Protein AF-A0ABD1YC69-F1 (afdb_monomer_lite)

InterPro domains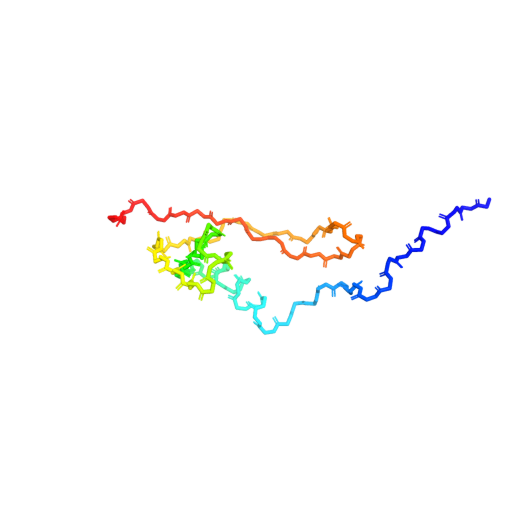:
  IPR003105 SRA-YDG [PF02182] (7-83)
  IPR003105 SRA-YDG [PS51015] (1-79)
  IPR015947 PUA-like superfamily [SSF88697] (3-84)
  IPR036987 SRA-YDG superfamily [G3DSA:2.30.280.10] (2-84)
  IPR051357 Histone-lysine N-methyltransferase SUVAR3-9 [PTHR45660] (7-83)

Structure (mmCIF, N/CA/C/O backbone):
data_AF-A0ABD1YC69-F1
#
_entry.id   AF-A0ABD1YC69-F1
#
loop_
_atom_site.group_PDB
_atom_site.id
_atom_site.type_symbol
_atom_site.label_atom_id
_atom_site.label_alt_id
_atom_site.label_comp_id
_atom_site.label_asym_id
_atom_site.label_entity_id
_atom_site.label_seq_id
_atom_site.pdbx_PDB_ins_code
_atom_site.Cartn_x
_atom_site.Cartn_y
_atom_site.Cartn_z
_atom_site.occupancy
_atom_site.B_iso_or_equiv
_atom_site.auth_seq_id
_atom_site.auth_comp_id
_atom_site.auth_asym_id
_atom_site.auth_atom_id
_atom_site.pdbx_PDB_model_num
ATOM 1 N N . MET A 1 1 ? 39.679 0.736 12.948 1.00 36.84 1 MET A N 1
ATOM 2 C CA . MET A 1 1 ? 39.346 1.302 11.620 1.00 36.84 1 MET A CA 1
ATOM 3 C C . MET A 1 1 ? 38.100 0.598 11.093 1.00 36.84 1 MET A C 1
ATOM 5 O O . MET A 1 1 ? 38.171 -0.572 10.742 1.00 36.84 1 MET A O 1
ATOM 9 N N . GLY A 1 2 ? 36.934 1.248 11.164 1.00 41.50 2 GLY A N 1
ATOM 10 C CA . GLY A 1 2 ? 35.662 0.650 10.744 1.00 41.50 2 GLY A CA 1
ATOM 11 C C . GLY A 1 2 ? 35.554 0.608 9.221 1.00 41.50 2 GLY A C 1
ATOM 12 O O . GLY A 1 2 ? 35.769 1.624 8.566 1.00 41.50 2 GLY A O 1
ATOM 13 N N . LYS A 1 3 ? 35.241 -0.560 8.650 1.00 42.25 3 LYS A N 1
ATOM 14 C CA . LYS A 1 3 ? 35.026 -0.701 7.205 1.00 42.25 3 LYS A CA 1
ATOM 15 C C . L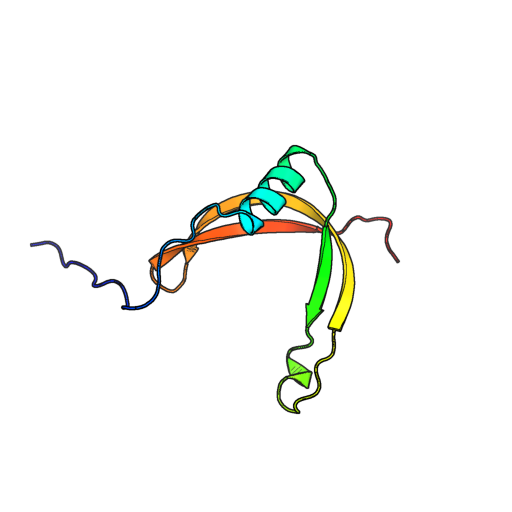YS A 1 3 ? 33.794 0.112 6.798 1.00 42.25 3 LYS A C 1
ATOM 17 O O . LYS A 1 3 ? 32.668 -0.268 7.119 1.00 42.25 3 LYS A O 1
ATOM 22 N N . VAL A 1 4 ? 34.010 1.220 6.090 1.00 54.22 4 VAL A N 1
ATOM 23 C CA . VAL A 1 4 ? 32.950 1.954 5.392 1.00 54.22 4 VAL A CA 1
ATOM 24 C C . VAL A 1 4 ? 32.404 1.012 4.323 1.00 54.22 4 VAL A C 1
ATOM 26 O O . VAL A 1 4 ? 33.080 0.695 3.349 1.00 54.22 4 VAL A O 1
ATOM 29 N N . LYS A 1 5 ? 31.200 0.475 4.543 1.00 55.50 5 LYS A N 1
ATOM 30 C CA . LYS A 1 5 ? 30.483 -0.274 3.509 1.00 55.50 5 LYS A CA 1
ATOM 31 C C . LYS A 1 5 ? 30.078 0.737 2.437 1.00 55.50 5 LYS A C 1
ATOM 33 O O . LYS A 1 5 ? 29.130 1.489 2.650 1.00 55.50 5 LYS A O 1
ATOM 38 N N . ASN A 1 6 ? 30.822 0.779 1.333 1.00 55.50 6 ASN A N 1
ATOM 39 C CA . ASN A 1 6 ? 30.488 1.592 0.167 1.00 55.50 6 ASN A CA 1
ATOM 40 C C . ASN A 1 6 ? 29.041 1.286 -0.254 1.00 55.50 6 ASN A C 1
ATOM 42 O O . ASN A 1 6 ? 28.682 0.130 -0.486 1.00 55.50 6 ASN A O 1
ATOM 46 N N . ARG A 1 7 ? 28.189 2.317 -0.266 1.00 58.16 7 ARG A N 1
ATOM 47 C CA . ARG A 1 7 ? 26.821 2.229 -0.787 1.00 58.16 7 ARG A CA 1
ATOM 48 C C . ARG A 1 7 ? 26.925 1.967 -2.297 1.00 58.16 7 ARG A C 1
ATOM 50 O O . ARG A 1 7 ? 27.745 2.630 -2.928 1.00 58.16 7 ARG A O 1
ATOM 57 N N . PRO A 1 8 ? 26.150 1.036 -2.880 1.00 60.19 8 PRO A N 1
ATOM 58 C CA . PRO A 1 8 ? 26.135 0.871 -4.330 1.00 60.19 8 PRO A CA 1
ATOM 59 C C . PRO A 1 8 ? 25.724 2.198 -4.985 1.00 60.19 8 PRO A C 1
ATOM 61 O O . PRO A 1 8 ? 24.693 2.776 -4.629 1.00 60.19 8 PRO A O 1
ATOM 64 N N . GLU A 1 9 ? 26.562 2.699 -5.893 1.00 66.62 9 GLU A N 1
ATOM 65 C CA . GLU A 1 9 ? 26.299 3.911 -6.672 1.00 66.62 9 GLU A CA 1
ATOM 66 C C . GLU A 1 9 ? 24.975 3.762 -7.440 1.00 66.62 9 GLU A C 1
ATOM 68 O O . GLU A 1 9 ? 24.693 2.711 -8.014 1.00 66.62 9 GLU A O 1
ATOM 73 N N . GLY A 1 10 ? 24.129 4.796 -7.400 1.00 73.94 10 GLY A N 1
ATOM 74 C CA . GLY A 1 10 ? 22.851 4.837 -8.125 1.00 73.94 10 GLY A CA 1
ATOM 75 C C . GLY A 1 10 ? 21.583 4.541 -7.311 1.00 73.94 10 GLY A C 1
ATOM 76 O O . GLY A 1 10 ? 20.487 4.733 -7.835 1.00 73.94 10 GLY A O 1
ATOM 77 N N . TYR A 1 11 ? 21.680 4.141 -6.035 1.00 78.06 11 TYR A N 1
ATOM 78 C CA . TYR A 1 11 ? 20.502 3.903 -5.182 1.00 78.06 11 TYR A CA 1
ATOM 79 C C . TYR A 1 11 ? 20.394 4.917 -4.035 1.00 78.06 11 TYR A C 1
ATOM 81 O O . TYR A 1 11 ? 21.139 4.870 -3.053 1.00 78.06 11 TYR A O 1
ATOM 89 N N . GLU A 1 12 ? 19.419 5.822 -4.138 1.00 85.56 12 GLU A N 1
ATOM 90 C CA . GLU A 1 12 ? 19.134 6.841 -3.122 1.00 85.56 12 GLU A CA 1
ATOM 91 C C . GLU A 1 12 ? 18.038 6.423 -2.131 1.00 85.56 12 GLU A C 1
ATOM 93 O O . GLU A 1 12 ? 17.181 5.575 -2.410 1.00 85.56 12 GLU A O 1
ATOM 98 N N . ASP A 1 13 ? 18.052 7.064 -0.959 1.00 89.38 13 ASP A N 1
ATOM 99 C CA . ASP A 1 13 ? 16.984 6.959 0.032 1.00 89.38 13 ASP A CA 1
ATOM 100 C C . ASP A 1 13 ? 15.687 7.552 -0.535 1.00 89.38 13 ASP A C 1
ATOM 102 O O . ASP A 1 13 ? 15.642 8.686 -1.020 1.00 89.38 13 ASP A O 1
ATOM 106 N N . GLN A 1 14 ? 14.593 6.801 -0.436 1.00 88.88 14 GLN A N 1
ATOM 107 C CA . GLN A 1 14 ? 13.286 7.293 -0.834 1.00 88.88 14 GLN A CA 1
ATOM 108 C C . GLN A 1 14 ? 12.859 8.454 0.064 1.00 88.88 14 GLN A C 1
ATOM 110 O O . GLN A 1 14 ? 12.754 8.326 1.285 1.00 88.88 14 GLN A O 1
ATOM 115 N N . LYS A 1 15 ? 12.518 9.574 -0.572 1.00 87.38 15 LYS A N 1
ATOM 116 C CA . LYS A 1 15 ? 11.903 10.735 0.075 1.00 87.38 15 LYS A CA 1
ATOM 117 C C . LYS A 1 15 ? 10.379 10.581 0.094 1.00 87.38 15 LYS A C 1
ATOM 119 O O . LYS A 1 15 ? 9.794 10.011 -0.835 1.00 87.38 15 LYS A O 1
ATOM 124 N N . ALA A 1 16 ? 9.728 11.145 1.111 1.00 79.62 16 ALA A N 1
ATOM 125 C CA . ALA A 1 16 ? 8.271 11.282 1.176 1.00 79.62 16 ALA A CA 1
ATOM 126 C C . ALA A 1 16 ? 7.771 12.348 0.177 1.00 79.62 16 ALA A C 1
ATOM 128 O O . ALA A 1 16 ? 7.285 13.415 0.550 1.00 79.62 16 ALA A O 1
ATOM 129 N N . THR A 1 17 ? 7.945 12.086 -1.118 1.00 86.94 17 THR A N 1
ATOM 130 C CA . THR A 1 17 ? 7.442 12.930 -2.209 1.00 86.94 17 THR A CA 1
ATOM 131 C C . THR A 1 17 ? 5.940 12.726 -2.416 1.00 86.94 17 THR A C 1
ATOM 133 O O . THR A 1 17 ? 5.339 11.847 -1.796 1.00 86.94 17 THR A O 1
ATOM 136 N N . ALA A 1 18 ? 5.326 13.519 -3.303 1.00 80.19 18 ALA A N 1
ATOM 137 C CA . ALA A 1 18 ? 3.876 13.573 -3.529 1.00 80.19 18 ALA A CA 1
ATOM 138 C C . ALA A 1 18 ? 3.177 12.197 -3.565 1.00 80.19 18 ALA A C 1
ATOM 140 O O . ALA A 1 18 ? 2.203 11.986 -2.850 1.00 80.19 18 ALA A O 1
ATOM 141 N N . ARG A 1 19 ? 3.714 11.220 -4.311 1.00 80.25 19 ARG A N 1
ATOM 142 C CA . ARG A 1 19 ? 3.117 9.871 -4.403 1.00 80.25 19 ARG A CA 1
ATOM 143 C C . ARG A 1 19 ? 3.128 9.105 -3.075 1.00 80.25 19 ARG A C 1
ATOM 145 O O . ARG A 1 19 ? 2.165 8.420 -2.761 1.00 80.25 19 ARG A O 1
ATOM 152 N N . LYS A 1 20 ? 4.203 9.217 -2.286 1.00 89.06 20 LYS A N 1
ATOM 153 C CA . LYS A 1 20 ? 4.281 8.569 -0.965 1.00 89.06 20 LYS A CA 1
ATOM 154 C C . LYS A 1 20 ? 3.382 9.291 0.035 1.00 89.06 20 LYS A C 1
ATOM 156 O O . LYS A 1 20 ? 2.698 8.625 0.801 1.00 89.06 20 LYS A O 1
ATOM 161 N N . LYS A 1 21 ? 3.331 10.629 -0.022 1.00 90.88 21 LYS A N 1
ATOM 162 C CA . LYS A 1 21 ? 2.399 11.431 0.785 1.00 90.88 21 LYS A CA 1
ATOM 163 C C . LYS A 1 21 ? 0.949 11.019 0.544 1.00 90.88 21 LYS A C 1
ATOM 165 O O . LYS A 1 21 ? 0.226 10.854 1.508 1.00 90.88 21 LYS A O 1
ATOM 170 N N . ALA A 1 22 ? 0.546 10.752 -0.698 1.00 93.50 22 ALA A N 1
ATOM 171 C CA . ALA A 1 22 ? -0.811 10.284 -0.988 1.00 93.50 22 ALA A CA 1
ATOM 172 C C . ALA A 1 22 ? -1.156 8.955 -0.284 1.00 93.50 22 ALA A C 1
ATOM 174 O O . ALA A 1 22 ? -2.251 8.811 0.256 1.00 93.50 22 ALA A O 1
ATOM 175 N N . LEU A 1 23 ? -0.218 8.001 -0.237 1.00 94.12 23 LEU A N 1
ATOM 176 C CA . LEU A 1 23 ? -0.416 6.730 0.472 1.00 94.12 23 LEU A CA 1
ATOM 177 C C . LEU A 1 23 ? -0.404 6.907 1.996 1.00 94.12 23 LEU A C 1
ATOM 179 O O . LEU A 1 23 ? -1.219 6.300 2.682 1.00 94.12 23 LEU A O 1
ATOM 183 N N . ILE A 1 24 ? 0.471 7.766 2.527 1.00 94.31 24 ILE A N 1
ATOM 184 C CA . ILE A 1 24 ? 0.485 8.108 3.959 1.00 94.31 24 ILE A CA 1
ATOM 185 C C . ILE A 1 24 ? -0.837 8.778 4.358 1.00 94.31 24 ILE A C 1
ATOM 187 O O . ILE A 1 24 ? -1.448 8.379 5.342 1.00 94.31 24 ILE A O 1
ATOM 191 N N . ASN A 1 25 ? -1.323 9.727 3.559 1.00 95.38 25 ASN A N 1
ATOM 192 C CA . ASN A 1 25 ? -2.608 10.378 3.795 1.00 95.38 25 ASN A CA 1
ATOM 193 C C . ASN A 1 25 ? -3.756 9.366 3.698 1.00 95.38 25 ASN A C 1
ATOM 195 O O . ASN A 1 25 ? -4.647 9.375 4.530 1.00 95.38 25 ASN A O 1
ATOM 199 N N . SER A 1 26 ? -3.717 8.441 2.734 1.00 95.56 26 SER A N 1
ATOM 200 C CA . SER A 1 26 ? -4.738 7.388 2.631 1.00 95.56 26 SER A CA 1
ATOM 201 C C . SER A 1 26 ? -4.774 6.487 3.865 1.00 95.56 26 SER A C 1
ATOM 203 O O . SER A 1 26 ? -5.845 6.041 4.263 1.00 95.56 26 SER A O 1
ATOM 205 N N . PHE A 1 27 ? -3.617 6.221 4.477 1.00 96.12 27 PHE A N 1
ATOM 206 C CA . PHE A 1 27 ? -3.542 5.530 5.761 1.00 96.12 27 PHE A CA 1
ATOM 207 C C . PHE A 1 27 ? -4.186 6.358 6.884 1.00 96.12 27 PHE A C 1
ATOM 209 O O . PHE A 1 27 ? -5.022 5.831 7.610 1.00 96.12 27 PHE A O 1
ATOM 216 N N . GLN A 1 28 ? -3.848 7.647 6.988 1.00 95.94 28 GLN A N 1
ATOM 217 C CA . GLN A 1 28 ? -4.381 8.552 8.018 1.00 95.94 28 GLN A CA 1
ATOM 218 C C . GLN A 1 28 ? -5.900 8.739 7.914 1.00 95.94 28 GLN A C 1
ATOM 220 O O . GLN A 1 28 ? -6.600 8.672 8.918 1.00 95.94 28 GLN A O 1
ATOM 225 N N . GLU A 1 29 ? -6.407 8.897 6.694 1.00 96.81 29 GLU A N 1
ATOM 226 C CA . GLU A 1 29 ? -7.824 9.128 6.397 1.00 96.81 29 GLU A CA 1
ATOM 227 C C . GLU A 1 29 ? -8.617 7.821 6.194 1.00 96.81 29 GLU A C 1
ATOM 229 O O . GLU A 1 29 ? -9.797 7.844 5.848 1.00 96.81 29 GLU A O 1
ATOM 234 N N . ASN A 1 30 ? -7.983 6.654 6.373 1.00 94.50 30 ASN A N 1
ATOM 235 C CA . ASN A 1 30 ? -8.598 5.331 6.189 1.00 94.50 30 ASN A CA 1
ATOM 236 C C . ASN A 1 30 ? -9.248 5.132 4.795 1.00 94.50 30 ASN A C 1
ATOM 238 O O . ASN A 1 30 ? -10.260 4.435 4.638 1.00 94.50 30 ASN A O 1
ATOM 242 N N . ILE A 1 31 ? -8.649 5.739 3.765 1.00 96.38 31 ILE A N 1
ATOM 243 C CA . ILE A 1 31 ? -9.130 5.708 2.382 1.00 96.38 31 ILE A CA 1
ATOM 244 C C . ILE A 1 31 ? -8.627 4.428 1.692 1.00 96.38 31 ILE A C 1
ATOM 246 O O . ILE A 1 31 ? -7.415 4.198 1.602 1.00 96.38 31 ILE A O 1
ATOM 250 N N . PRO A 1 32 ? -9.527 3.577 1.164 1.00 96.25 32 PRO A N 1
ATOM 251 C CA . PRO A 1 32 ? -9.127 2.393 0.419 1.00 96.25 32 PRO A CA 1
ATOM 252 C C . PRO A 1 32 ? -8.552 2.752 -0.959 1.00 96.25 32 PRO A C 1
ATOM 254 O O . PRO A 1 32 ? -9.063 3.614 -1.669 1.00 96.25 32 PRO A O 1
ATOM 257 N N . ASN A 1 33 ? -7.520 2.021 -1.372 1.00 96.31 33 ASN A N 1
ATOM 258 C CA . ASN A 1 33 ? -6.818 2.187 -2.639 1.00 96.31 33 ASN A CA 1
ATOM 259 C C . ASN A 1 33 ? -7.157 1.048 -3.606 1.00 96.31 33 ASN A C 1
ATOM 261 O O . ASN A 1 33 ? -7.237 -0.114 -3.205 1.00 96.31 33 ASN A O 1
ATOM 265 N N . LYS A 1 34 ? -7.315 1.367 -4.895 1.00 96.75 34 LYS A N 1
ATOM 266 C CA . LYS A 1 34 ? -7.447 0.360 -5.958 1.00 96.75 34 LYS A CA 1
ATOM 267 C C . LYS A 1 34 ? -6.099 -0.324 -6.185 1.00 96.75 34 LYS A C 1
ATOM 269 O O . LYS A 1 34 ? -5.100 0.363 -6.385 1.00 96.75 34 LYS A O 1
ATOM 274 N N . VAL A 1 35 ? -6.082 -1.654 -6.199 1.00 96.38 35 VAL A N 1
ATOM 275 C CA . VAL A 1 35 ? -4.880 -2.442 -6.507 1.00 96.38 35 VAL A CA 1
ATOM 276 C C . VAL A 1 35 ? -5.031 -3.091 -7.876 1.00 96.38 35 VAL A C 1
ATOM 278 O O . VAL A 1 35 ? -6.026 -3.755 -8.159 1.00 96.38 35 VAL A O 1
ATOM 281 N N . ILE A 1 36 ? -4.028 -2.878 -8.725 1.00 95.69 36 ILE A N 1
ATOM 282 C CA . ILE A 1 36 ? -3.905 -3.491 -10.047 1.00 95.69 36 ILE A CA 1
ATOM 283 C C . ILE A 1 36 ? -2.600 -4.283 -10.040 1.00 95.69 36 ILE A C 1
ATOM 285 O O . ILE A 1 36 ? -1.544 -3.716 -9.752 1.00 95.69 36 ILE A O 1
ATOM 289 N N . ARG A 1 37 ? -2.664 -5.586 -10.322 1.00 93.94 37 ARG A N 1
ATOM 290 C CA . ARG A 1 37 ? -1.486 -6.461 -10.386 1.00 93.94 37 ARG A CA 1
ATOM 291 C C . ARG A 1 37 ? -1.134 -6.741 -11.838 1.00 93.94 37 ARG A C 1
ATOM 293 O O . ARG A 1 37 ? -2.021 -6.973 -12.650 1.00 93.94 37 ARG A O 1
ATOM 300 N N . GLY A 1 38 ? 0.154 -6.693 -12.157 1.00 91.44 38 GLY A N 1
ATOM 301 C CA . GLY A 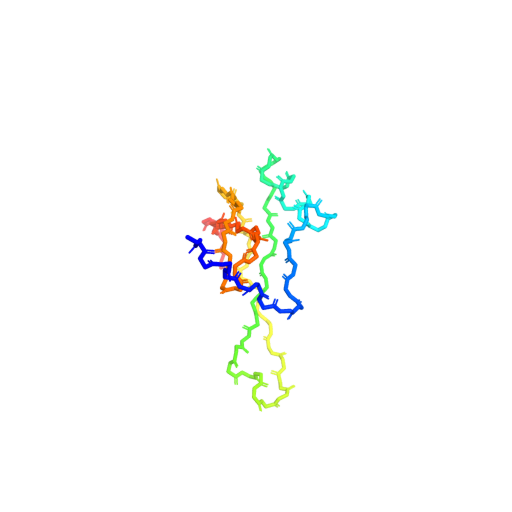1 38 ? 0.660 -7.206 -13.427 1.00 91.44 38 GLY A CA 1
ATOM 302 C C . GLY A 1 38 ? 0.938 -8.700 -13.308 1.00 91.44 38 GLY A C 1
ATOM 303 O O . GLY A 1 38 ? 1.446 -9.133 -12.274 1.00 91.44 38 GLY A O 1
ATOM 304 N N . ASP A 1 39 ? 0.622 -9.462 -14.350 1.00 87.50 39 ASP A N 1
ATOM 305 C CA . ASP A 1 39 ? 0.991 -10.875 -14.441 1.00 87.50 39 ASP A CA 1
ATOM 306 C C . ASP A 1 39 ? 2.466 -11.004 -14.872 1.00 87.50 39 ASP A C 1
ATOM 308 O O . ASP A 1 39 ? 2.805 -10.631 -16.000 1.00 87.50 39 ASP A O 1
ATOM 312 N N . PRO A 1 40 ? 3.361 -11.511 -14.004 1.00 81.69 40 PRO A N 1
ATOM 313 C CA . PRO A 1 40 ? 4.775 -11.645 -14.333 1.00 81.69 40 PRO A CA 1
ATOM 314 C C . PRO A 1 40 ? 5.040 -12.681 -15.436 1.00 81.69 40 PRO A C 1
ATOM 316 O O . PRO A 1 40 ? 6.044 -12.558 -16.131 1.00 81.69 40 PRO A O 1
ATOM 319 N N . SER A 1 41 ? 4.155 -13.666 -15.637 1.00 79.25 41 SER A N 1
ATOM 320 C CA . SER A 1 41 ? 4.332 -14.709 -16.659 1.00 79.25 41 SER A CA 1
ATOM 321 C C . SER A 1 41 ? 4.172 -14.177 -18.086 1.00 79.25 41 SER A C 1
ATOM 323 O O . SER A 1 41 ? 4.813 -14.665 -19.013 1.00 79.25 41 SER A O 1
ATOM 325 N N . CYS A 1 42 ? 3.371 -13.124 -18.260 1.00 70.44 42 CYS A N 1
ATOM 326 C CA . CYS A 1 42 ? 3.115 -12.522 -19.566 1.00 70.44 42 CYS A CA 1
ATOM 327 C C . CYS A 1 42 ? 4.202 -11.506 -19.970 1.00 70.44 42 CYS A C 1
ATOM 329 O O . CYS A 1 42 ? 4.370 -11.212 -21.151 1.00 70.44 42 CYS A O 1
ATOM 331 N N . MET A 1 43 ? 5.012 -11.033 -19.011 1.00 62.28 43 MET A N 1
ATOM 332 C CA . MET A 1 43 ? 6.072 -10.047 -19.269 1.00 62.28 43 MET A CA 1
ATOM 333 C C . MET A 1 43 ? 7.182 -10.565 -20.196 1.00 62.28 43 MET A C 1
ATOM 335 O O . MET A 1 43 ? 7.866 -9.754 -20.812 1.00 62.28 43 MET A O 1
ATOM 339 N N . ALA A 1 44 ? 7.358 -11.885 -20.316 1.00 67.94 44 ALA A N 1
ATOM 340 C CA . ALA A 1 44 ? 8.350 -12.497 -21.204 1.00 67.94 44 ALA A CA 1
ATOM 341 C C . ALA A 1 44 ? 7.945 -12.488 -22.692 1.00 67.94 44 ALA A C 1
ATOM 343 O O . ALA A 1 44 ? 8.800 -12.680 -23.551 1.00 67.94 44 ALA A O 1
ATOM 344 N N . HIS A 1 45 ? 6.662 -12.265 -22.999 1.00 68.06 45 HIS A N 1
ATOM 345 C CA . HIS A 1 45 ? 6.108 -12.343 -24.356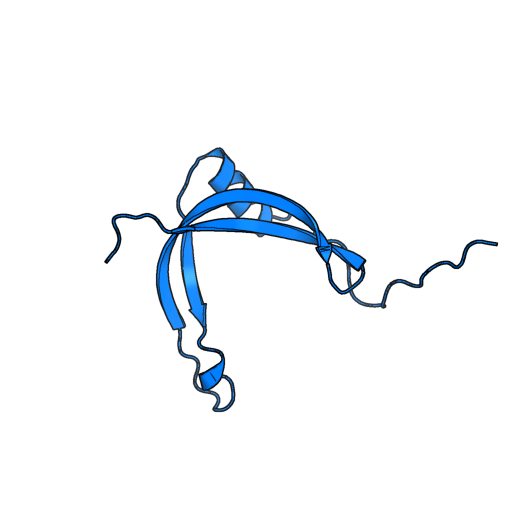 1.00 68.06 45 HIS A CA 1
ATOM 346 C C . HIS A 1 45 ? 5.631 -10.983 -24.899 1.00 68.06 45 HIS A C 1
ATOM 348 O O . HIS A 1 45 ? 4.817 -10.947 -25.814 1.00 68.06 45 HIS A O 1
ATOM 354 N N . ASP A 1 46 ? 6.080 -9.867 -24.311 1.00 68.38 46 ASP A N 1
ATOM 355 C CA . ASP A 1 46 ? 5.585 -8.500 -24.581 1.00 68.38 46 ASP A CA 1
ATOM 356 C C . ASP A 1 46 ? 4.065 -8.291 -24.371 1.00 68.38 46 ASP A C 1
ATOM 358 O O . ASP A 1 46 ? 3.536 -7.193 -24.563 1.00 68.38 46 ASP A O 1
ATOM 362 N N . GLU A 1 47 ? 3.350 -9.298 -23.863 1.00 78.44 47 GLU A N 1
ATOM 363 C CA . GLU A 1 47 ? 1.951 -9.191 -23.468 1.00 78.44 47 GLU A CA 1
ATOM 364 C C . GLU A 1 47 ? 1.838 -8.660 -22.035 1.00 78.44 47 GLU A C 1
ATOM 366 O O . GLU A 1 47 ? 2.196 -9.311 -21.055 1.00 78.44 47 GLU A O 1
ATOM 371 N N . LYS A 1 48 ? 1.284 -7.459 -21.865 1.00 82.38 48 LYS A N 1
ATOM 372 C CA . LYS A 1 48 ? 1.037 -6.901 -20.529 1.00 82.38 48 LYS A CA 1
ATOM 373 C C . LYS A 1 48 ? -0.394 -7.192 -20.099 1.00 82.38 48 LYS A C 1
ATOM 375 O O . LYS A 1 48 ? -1.323 -6.515 -20.536 1.00 82.38 48 LYS A O 1
ATOM 380 N N . LYS A 1 49 ? -0.571 -8.168 -19.205 1.00 88.56 49 LYS A N 1
ATOM 381 C CA . LYS A 1 49 ? -1.861 -8.437 -18.552 1.00 88.56 49 LYS A CA 1
ATOM 382 C C . LYS A 1 49 ? -1.899 -7.785 -17.176 1.00 88.56 49 LYS A C 1
ATOM 384 O O . LYS A 1 49 ? -0.992 -7.967 -16.363 1.00 88.56 49 LYS A O 1
ATOM 389 N N . TYR A 1 50 ? -2.961 -7.022 -16.934 1.00 91.81 50 TYR A N 1
ATOM 390 C CA . TYR A 1 50 ? -3.221 -6.349 -15.668 1.00 91.81 50 TYR A CA 1
ATOM 391 C C . TYR A 1 50 ? -4.585 -6.765 -15.132 1.00 91.81 50 TYR A C 1
ATOM 393 O O . TYR A 1 50 ? -5.584 -6.673 -15.843 1.00 91.81 50 TYR A O 1
ATOM 401 N N . THR A 1 51 ? -4.639 -7.182 -13.871 1.00 93.31 51 THR A N 1
ATOM 402 C CA . THR A 1 51 ? -5.880 -7.573 -13.200 1.00 93.31 51 THR A CA 1
ATOM 403 C C . THR A 1 51 ? -6.205 -6.593 -12.085 1.00 93.31 51 THR A C 1
ATOM 405 O O . THR A 1 51 ? -5.355 -6.247 -11.260 1.00 93.31 51 THR A O 1
ATOM 408 N N . TYR A 1 52 ? -7.455 -6.134 -12.049 1.00 95.06 52 TYR A N 1
ATOM 409 C CA . TYR A 1 52 ? -7.967 -5.387 -10.909 1.00 95.06 52 TYR A CA 1
ATOM 410 C C . TYR A 1 52 ? -8.255 -6.355 -9.761 1.00 95.06 52 TYR A C 1
ATOM 412 O O . TYR A 1 52 ? -9.092 -7.239 -9.897 1.00 95.06 52 TYR A O 1
ATOM 420 N N . ASP A 1 53 ? -7.561 -6.180 -8.638 1.00 94.44 53 ASP A N 1
ATOM 421 C CA . ASP A 1 53 ? -7.619 -7.111 -7.503 1.00 94.44 53 ASP A CA 1
ATOM 422 C C . ASP A 1 53 ? -8.536 -6.625 -6.367 1.00 94.44 53 ASP A C 1
ATOM 424 O O . ASP A 1 53 ? -8.751 -7.316 -5.371 1.00 94.44 53 ASP A O 1
ATOM 428 N N . GLY A 1 54 ? -9.100 -5.422 -6.506 1.00 96.38 54 GLY A N 1
ATOM 429 C CA . GLY A 1 54 ? -10.040 -4.844 -5.552 1.00 96.38 54 GLY A CA 1
ATOM 430 C C . GLY A 1 54 ? -9.512 -3.605 -4.832 1.00 96.38 54 GLY A C 1
ATOM 431 O O . GLY A 1 54 ? -8.677 -2.845 -5.330 1.00 96.38 54 GLY A O 1
ATOM 432 N N . LEU A 1 55 ? -10.084 -3.363 -3.658 1.00 97.12 55 LEU A N 1
ATOM 433 C CA . LEU A 1 55 ? -9.838 -2.230 -2.781 1.00 97.12 55 LEU A CA 1
ATOM 434 C C . LEU A 1 55 ? -9.098 -2.708 -1.536 1.00 97.12 55 LEU A C 1
ATOM 436 O O . LEU A 1 55 ? -9.538 -3.610 -0.826 1.00 97.12 55 LEU A O 1
ATOM 440 N N . PHE A 1 56 ? -7.989 -2.047 -1.247 1.00 97.69 56 PHE A N 1
ATOM 441 C CA . PHE A 1 56 ? -7.130 -2.377 -0.125 1.00 97.69 56 PHE A CA 1
ATOM 442 C C . PHE A 1 56 ? -6.986 -1.174 0.796 1.00 97.69 56 PHE A C 1
ATOM 444 O O . PHE A 1 56 ? -6.799 -0.047 0.338 1.00 97.69 56 PHE A O 1
ATOM 451 N N . LYS A 1 57 ? -7.034 -1.414 2.102 1.00 97.25 57 LYS A N 1
ATOM 452 C CA . LYS A 1 57 ? -6.680 -0.421 3.117 1.00 97.25 57 LYS A CA 1
ATOM 453 C C . LYS A 1 57 ? -5.231 -0.613 3.528 1.00 97.25 57 LYS A C 1
ATOM 455 O O . LYS A 1 57 ? -4.735 -1.736 3.533 1.00 97.25 57 LYS A O 1
ATOM 460 N N . ILE A 1 58 ? -4.556 0.478 3.861 1.00 97.19 58 ILE A N 1
ATOM 461 C CA . ILE A 1 58 ? -3.224 0.415 4.463 1.00 97.19 58 ILE A CA 1
ATOM 462 C C . ILE A 1 58 ? -3.430 0.218 5.966 1.00 97.19 58 ILE A C 1
ATOM 464 O O . ILE A 1 58 ? -4.172 0.979 6.576 1.00 97.19 58 ILE A O 1
ATOM 468 N N . GLU A 1 59 ? -2.803 -0.795 6.557 1.00 96.81 59 GLU A N 1
ATOM 469 C CA . GLU A 1 59 ? -2.898 -1.074 8.000 1.00 96.81 59 GLU A CA 1
ATOM 470 C C . GLU A 1 59 ? -1.728 -0.482 8.783 1.00 96.81 59 GLU A C 1
ATOM 472 O O . GLU A 1 59 ? -1.860 -0.133 9.952 1.00 96.81 59 GLU A O 1
ATOM 477 N N . LYS A 1 60 ? -0.565 -0.374 8.138 1.00 96.56 60 LYS A N 1
ATOM 478 C CA . LYS A 1 60 ? 0.635 0.267 8.680 1.00 96.56 60 LYS A CA 1
ATOM 479 C C . LYS A 1 60 ? 1.610 0.595 7.558 1.00 96.56 60 LYS A C 1
ATOM 481 O O . LYS A 1 60 ? 1.571 -0.011 6.483 1.00 96.56 60 LYS A O 1
ATOM 486 N N . TYR A 1 61 ? 2.538 1.504 7.827 1.00 95.69 61 TYR A N 1
ATOM 487 C CA . TYR A 1 61 ? 3.692 1.733 6.968 1.00 95.69 61 TYR A CA 1
ATOM 488 C C . TYR A 1 61 ? 4.963 1.910 7.798 1.00 95.69 61 TYR A C 1
ATOM 490 O O . TYR A 1 61 ? 4.919 2.305 8.959 1.00 95.69 61 TYR A O 1
ATOM 498 N N . GLU A 1 62 ? 6.103 1.609 7.192 1.00 94.94 62 GLU A N 1
ATOM 499 C CA . GLU A 1 62 ? 7.416 1.689 7.828 1.00 94.94 62 GLU A CA 1
ATOM 500 C C . GLU A 1 62 ? 8.462 2.189 6.828 1.00 94.94 62 GLU A C 1
ATOM 502 O O . GLU A 1 62 ? 8.332 1.979 5.619 1.00 94.94 62 GLU A O 1
ATOM 507 N N . GLN A 1 63 ? 9.516 2.834 7.329 1.00 93.50 63 GLN A N 1
ATOM 508 C CA . GLN A 1 63 ? 10.707 3.137 6.540 1.00 93.50 63 GLN A CA 1
ATOM 509 C C . GLN A 1 63 ? 11.836 2.206 6.987 1.00 93.50 63 GLN A C 1
ATOM 511 O O . GLN A 1 63 ? 12.297 2.291 8.123 1.00 93.50 63 GLN A O 1
ATOM 516 N N . LYS A 1 64 ? 12.290 1.317 6.099 1.00 93.44 64 LYS A N 1
ATOM 517 C CA . LYS A 1 64 ? 13.332 0.319 6.400 1.00 93.44 64 LYS A CA 1
ATOM 518 C C . LYS A 1 64 ? 14.446 0.320 5.362 1.00 93.44 64 LYS A C 1
ATOM 520 O O . LYS A 1 64 ? 14.294 0.899 4.289 1.00 93.44 64 LYS A O 1
ATOM 525 N N . LYS A 1 65 ? 15.584 -0.304 5.680 1.00 89.88 65 LYS A N 1
ATOM 526 C CA . LYS A 1 65 ? 16.662 -0.504 4.699 1.00 89.88 65 LYS A CA 1
ATOM 527 C C . LYS A 1 65 ? 16.221 -1.543 3.666 1.00 89.88 65 LYS A C 1
ATOM 529 O O . LYS A 1 65 ? 15.861 -2.657 4.033 1.00 89.88 65 LYS A O 1
ATOM 534 N N . GLY A 1 66 ? 16.221 -1.149 2.398 1.00 87.00 66 GLY A N 1
ATOM 535 C CA . GLY A 1 66 ? 15.978 -2.020 1.256 1.00 87.00 66 GLY A CA 1
ATOM 536 C C . GLY A 1 66 ? 17.220 -2.821 0.862 1.00 87.00 66 GLY A C 1
ATOM 537 O O . GLY A 1 66 ? 18.277 -2.713 1.487 1.00 87.00 66 GLY A O 1
ATOM 538 N N . LEU A 1 67 ? 17.090 -3.595 -0.219 1.00 87.12 67 LEU A N 1
ATOM 539 C CA . LEU A 1 67 ? 18.127 -4.500 -0.732 1.00 87.12 67 LEU A CA 1
ATOM 540 C C . LEU A 1 67 ? 19.470 -3.798 -1.007 1.00 87.12 67 LEU A C 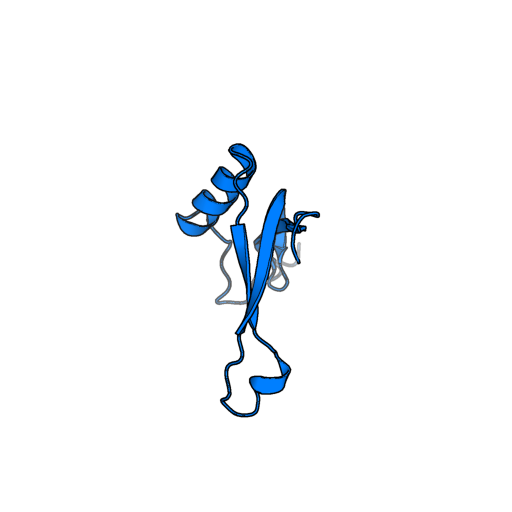1
ATOM 542 O O . LEU A 1 67 ? 20.529 -4.371 -0.772 1.00 87.12 67 LEU A O 1
ATOM 546 N N . HIS A 1 68 ? 19.435 -2.535 -1.434 1.00 88.06 68 HIS A N 1
ATOM 547 C CA . HIS A 1 68 ? 20.623 -1.745 -1.775 1.00 88.06 68 HIS A CA 1
ATOM 548 C C . HIS A 1 68 ? 21.110 -0.844 -0.627 1.00 88.06 68 HIS A C 1
ATOM 550 O O . HIS A 1 68 ? 21.815 0.136 -0.857 1.00 88.06 68 HIS A O 1
ATOM 556 N N . ASN A 1 69 ? 20.744 -1.154 0.625 1.00 86.00 69 ASN A N 1
ATOM 557 C CA . ASN A 1 69 ? 21.051 -0.350 1.819 1.00 86.00 69 ASN A CA 1
ATOM 558 C C . ASN A 1 69 ? 20.504 1.091 1.801 1.00 86.00 69 ASN A C 1
ATOM 560 O O . ASN A 1 69 ? 20.900 1.907 2.637 1.00 86.00 69 ASN A O 1
ATOM 564 N N . ASN A 1 70 ? 19.571 1.397 0.904 1.00 88.81 70 ASN A N 1
ATOM 565 C CA . ASN A 1 70 ? 18.832 2.650 0.875 1.00 88.81 70 ASN A CA 1
ATOM 566 C C . ASN A 1 70 ? 17.537 2.551 1.696 1.00 88.81 70 ASN A C 1
ATOM 568 O O . ASN A 1 70 ? 16.956 1.477 1.849 1.00 88.81 70 ASN A O 1
ATOM 572 N N . ARG A 1 71 ? 17.064 3.668 2.247 1.00 90.50 71 ARG A N 1
ATOM 573 C CA . ARG A 1 71 ? 15.789 3.733 2.973 1.00 90.50 71 ARG A CA 1
ATOM 574 C C . ARG A 1 71 ? 14.623 3.655 1.991 1.00 90.50 71 ARG A C 1
ATOM 576 O O . ARG A 1 71 ? 14.528 4.469 1.078 1.00 90.50 71 ARG A O 1
ATOM 583 N N . VAL A 1 72 ? 13.707 2.718 2.202 1.00 93.00 72 VAL A N 1
ATOM 584 C CA . VAL A 1 72 ? 12.500 2.528 1.387 1.00 93.00 72 VAL A CA 1
ATOM 585 C C . VAL A 1 72 ? 11.254 2.547 2.262 1.00 93.00 72 VAL A C 1
ATOM 587 O O . VAL A 1 72 ? 11.285 2.072 3.398 1.00 93.00 72 VAL A O 1
ATOM 590 N N . TYR A 1 73 ? 10.155 3.087 1.736 1.00 93.44 73 TYR A N 1
ATOM 591 C CA . TYR A 1 73 ? 8.850 3.003 2.391 1.00 93.44 73 TYR A CA 1
ATOM 592 C C . TYR A 1 73 ? 8.174 1.680 2.041 1.00 93.44 73 TYR A C 1
ATOM 594 O O . TYR A 1 73 ? 8.085 1.315 0.871 1.00 93.44 73 TYR A O 1
ATOM 602 N N . THR A 1 74 ? 7.681 0.973 3.053 1.00 94.38 74 THR A N 1
ATOM 603 C CA . THR A 1 74 ? 6.862 -0.234 2.899 1.00 94.38 74 THR A CA 1
ATOM 604 C C . THR A 1 74 ? 5.479 0.033 3.464 1.00 94.38 74 THR A C 1
ATOM 606 O O . THR A 1 74 ? 5.363 0.464 4.607 1.00 94.38 74 THR A O 1
ATOM 609 N N . PHE A 1 75 ? 4.445 -0.233 2.669 1.00 95.62 75 PHE A N 1
ATOM 610 C CA . PHE A 1 75 ? 3.045 -0.106 3.064 1.00 95.62 75 PHE A CA 1
ATOM 611 C C . PHE A 1 75 ? 2.442 -1.504 3.150 1.00 95.62 75 PHE A C 1
ATOM 613 O O . PHE A 1 75 ? 2.504 -2.268 2.190 1.00 95.62 75 PHE A O 1
ATOM 620 N N . HIS A 1 76 ? 1.878 -1.839 4.304 1.00 96.50 76 HIS A N 1
ATOM 621 C CA . HIS A 1 76 ? 1.196 -3.107 4.533 1.00 96.50 76 HIS A CA 1
ATOM 622 C C . HIS A 1 76 ? -0.280 -2.901 4.214 1.00 96.50 76 HIS A C 1
ATOM 624 O O . HIS A 1 76 ? -0.920 -2.032 4.805 1.00 96.50 76 HIS A O 1
ATOM 630 N N . MET A 1 77 ? -0.795 -3.651 3.241 1.00 96.94 77 MET A N 1
ATOM 631 C CA . MET A 1 77 ? -2.136 -3.462 2.698 1.00 96.94 77 MET A CA 1
ATOM 632 C C . MET A 1 77 ? -2.995 -4.708 2.921 1.00 96.94 77 MET A C 1
ATOM 634 O O . MET A 1 77 ? -2.553 -5.811 2.607 1.00 96.94 77 MET A O 1
ATOM 638 N N . LYS A 1 78 ? -4.237 -4.527 3.382 1.00 96.69 78 LYS A N 1
ATOM 639 C CA . LYS A 1 78 ? -5.237 -5.593 3.545 1.00 96.69 78 LYS A CA 1
ATOM 640 C C . LYS A 1 78 ? -6.428 -5.359 2.615 1.00 96.69 78 LYS A C 1
ATOM 642 O O . LYS A 1 78 ? -6.944 -4.240 2.534 1.00 96.69 78 LYS A O 1
ATOM 647 N N . ARG A 1 79 ? -6.852 -6.406 1.896 1.00 97.06 79 ARG A N 1
ATOM 648 C CA . ARG A 1 79 ? -8.032 -6.373 1.014 1.00 97.06 79 ARG A CA 1
ATOM 649 C C . ARG A 1 79 ? -9.294 -6.193 1.856 1.00 97.06 79 ARG A C 1
ATOM 651 O O . ARG A 1 79 ? -9.387 -6.756 2.944 1.00 97.06 79 ARG A O 1
ATOM 658 N N . LYS A 1 80 ? -10.265 -5.427 1.360 1.00 95.50 80 LYS A N 1
ATOM 659 C CA . LYS A 1 80 ? -11.596 -5.381 1.975 1.00 95.50 80 LYS A CA 1
ATOM 660 C C . LYS A 1 80 ? -12.316 -6.718 1.763 1.00 95.50 80 LYS A C 1
ATOM 662 O O . LYS A 1 80 ? -12.224 -7.300 0.687 1.00 95.50 80 LYS A O 1
ATOM 667 N N . GLU A 1 81 ? -13.035 -7.172 2.783 1.00 88.38 81 GLU A N 1
ATOM 668 C CA . GLU A 1 81 ? -13.678 -8.496 2.801 1.00 88.38 81 GLU A CA 1
ATOM 669 C C . GLU A 1 81 ? -14.906 -8.562 1.868 1.00 88.38 81 GLU A C 1
ATOM 671 O O . GLU A 1 81 ? -15.115 -9.574 1.208 1.00 88.38 81 GLU A O 1
ATOM 676 N N . ASP A 1 82 ? -15.628 -7.453 1.675 1.00 86.75 82 ASP A N 1
ATOM 677 C CA . ASP A 1 82 ? -16.875 -7.401 0.884 1.00 86.75 82 ASP A CA 1
ATOM 678 C C . ASP A 1 82 ? -16.663 -7.207 -0.627 1.00 86.75 82 ASP A C 1
ATOM 680 O O . ASP A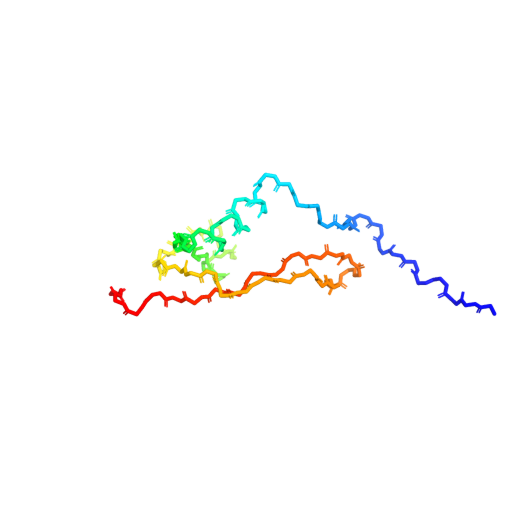 1 82 ? -17.341 -6.409 -1.280 1.00 86.75 82 ASP A O 1
ATOM 684 N N . GLN A 1 83 ? -15.663 -7.873 -1.198 1.00 83.56 83 GLN A N 1
ATOM 685 C CA . GLN A 1 83 ? -15.339 -7.739 -2.616 1.00 83.56 83 GLN A CA 1
ATOM 686 C C . GLN A 1 83 ? -15.335 -9.094 -3.302 1.00 83.56 83 GLN A C 1
ATOM 688 O O . GLN A 1 83 ? -14.607 -9.997 -2.885 1.00 83.56 83 GLN A O 1
ATOM 693 N N . ARG A 1 84 ? -16.132 -9.188 -4.370 1.00 74.00 84 ARG A N 1
ATOM 694 C CA . ARG A 1 84 ? -16.183 -10.342 -5.272 1.00 74.00 84 ARG A CA 1
ATOM 695 C C . ARG A 1 84 ? -14.814 -10.665 -5.874 1.00 74.00 84 ARG A C 1
ATOM 697 O O . ARG A 1 84 ? -13.943 -9.758 -5.920 1.00 74.00 84 ARG A O 1
#

Foldseek 3Di:
DDDDPDQPPPDAADDCDPVNVVLVVCQVVQPWDWDKDWDPVCVVVVDTDIDTPATKTFPDKDFDQDPRRHTDIDTDIDHDPPDD

Organism: NCBI:txid41844

Secondary structure (DSSP, 8-state):
-----PPPTT-PPPP--HHHHHHHHHHHTT--EEEEEE-TTGGGGT---EEEEEEEEEEEEEEEE-TTS-EEEEEEEEE-SS--

Radius of gyration: 17.12 Å; chains: 1; bounding box: 56×28×36 Å

Sequence (84 aa):
MGKVKNRPEGYEDQKATARKKALINSFQENIPNKVIRGDPSCMAHDEKKYTYDGLFKIEKYEQKKGLHNNRVYTFHMKRKEDQR

pLDDT: mean 85.42, std 14.29, range [36.84, 97.69]